Protein AF-X1UAI9-F1 (afdb_monomer_lite)

Organism: NCBI:txid412755

Structure (mmCIF, N/CA/C/O backbone):
data_AF-X1UAI9-F1
#
_entry.id   AF-X1UAI9-F1
#
loop_
_atom_site.group_PDB
_atom_site.id
_atom_site.type_symbol
_atom_site.label_atom_id
_atom_site.label_alt_id
_atom_site.label_comp_id
_atom_site.label_asym_id
_atom_site.label_entity_id
_atom_site.label_seq_id
_atom_site.pdbx_PDB_ins_code
_atom_site.Cartn_x
_atom_site.Cartn_y
_atom_site.Cartn_z
_atom_site.occupancy
_atom_site.B_iso_or_equiv
_atom_site.auth_seq_id
_atom_site.auth_comp_id
_atom_site.auth_asym_id
_atom_site.auth_atom_id
_atom_site.pdbx_PDB_model_num
ATOM 1 N N . TRP A 1 1 ? 20.466 6.760 -3.349 1.00 50.47 1 TRP A N 1
ATOM 2 C CA . TRP A 1 1 ? 19.445 7.624 -2.729 1.00 50.47 1 TRP A CA 1
ATOM 3 C C . TRP A 1 1 ? 18.090 6.981 -2.938 1.00 50.47 1 TRP A C 1
ATOM 5 O O . TRP A 1 1 ? 17.811 6.539 -4.044 1.00 50.47 1 TRP A O 1
ATOM 15 N N . TRP A 1 2 ? 17.301 6.840 -1.876 1.00 77.19 2 TRP A N 1
ATOM 16 C CA . TRP A 1 2 ? 15.959 6.266 -1.953 1.00 77.19 2 TRP A CA 1
ATOM 17 C C . TRP A 1 2 ? 15.004 7.382 -2.360 1.00 77.19 2 TRP A C 1
ATOM 19 O O . TRP A 1 2 ? 14.853 8.343 -1.607 1.00 77.19 2 TRP A O 1
ATOM 29 N N . PHE A 1 3 ? 14.395 7.290 -3.542 1.00 92.31 3 PHE A N 1
ATOM 30 C CA . PHE A 1 3 ? 13.409 8.279 -3.956 1.00 92.31 3 PHE A CA 1
ATOM 31 C C . PHE A 1 3 ? 12.016 7.797 -3.566 1.00 92.31 3 PHE A C 1
ATOM 33 O O . PHE A 1 3 ? 11.543 6.752 -4.025 1.00 92.31 3 PHE A O 1
ATOM 40 N N . LEU A 1 4 ? 11.392 8.549 -2.661 1.00 93.75 4 LEU A N 1
ATOM 41 C CA . LEU A 1 4 ? 10.142 8.180 -2.014 1.00 93.75 4 LEU A CA 1
ATOM 42 C C . LEU A 1 4 ? 9.053 9.204 -2.344 1.00 93.75 4 LEU A C 1
ATOM 44 O O . LEU A 1 4 ? 9.313 10.404 -2.373 1.00 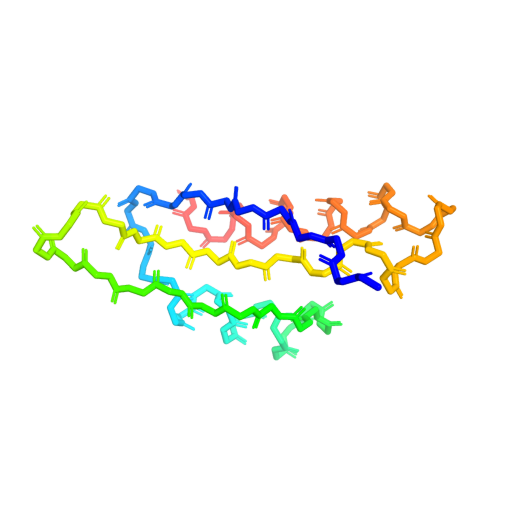93.75 4 LEU A O 1
ATOM 48 N N . LEU A 1 5 ? 7.829 8.723 -2.541 1.00 95.12 5 LEU A N 1
ATOM 49 C CA . LEU A 1 5 ? 6.611 9.532 -2.574 1.00 95.12 5 LEU A CA 1
ATOM 50 C C . LEU A 1 5 ? 5.807 9.231 -1.309 1.00 95.12 5 LEU A C 1
ATOM 52 O O . LEU A 1 5 ? 5.688 8.064 -0.939 1.00 95.12 5 LEU A O 1
ATOM 56 N N . PHE A 1 6 ? 5.241 10.251 -0.666 1.00 95.56 6 PHE A N 1
ATOM 57 C CA . PHE A 1 6 ? 4.292 10.069 0.431 1.00 95.56 6 PHE A CA 1
ATOM 58 C C . PHE A 1 6 ? 2.867 10.369 -0.040 1.00 95.56 6 PHE A C 1
ATOM 60 O O . PHE A 1 6 ? 2.636 11.394 -0.678 1.00 95.56 6 PHE A O 1
ATOM 67 N N . VAL A 1 7 ? 1.922 9.486 0.288 1.00 94.94 7 VAL A N 1
ATOM 68 C CA . VAL A 1 7 ? 0.494 9.640 -0.021 1.00 94.94 7 VAL A CA 1
ATOM 69 C C . VAL A 1 7 ? -0.287 9.656 1.287 1.00 94.94 7 VAL A C 1
ATOM 71 O O . VAL A 1 7 ? -0.211 8.699 2.054 1.00 94.94 7 VAL A O 1
ATOM 74 N N . ASN A 1 8 ? -1.023 10.741 1.537 1.00 94.06 8 ASN A N 1
ATOM 75 C CA . ASN A 1 8 ? -1.852 10.913 2.730 1.00 94.06 8 ASN A CA 1
ATOM 76 C C . ASN A 1 8 ? -3.270 10.365 2.475 1.00 94.06 8 ASN A C 1
ATOM 78 O O . ASN A 1 8 ? -3.865 10.629 1.429 1.00 94.06 8 ASN A O 1
ATOM 82 N N . LEU A 1 9 ? -3.794 9.604 3.428 1.00 93.50 9 LEU A N 1
ATOM 83 C CA . LEU A 1 9 ? -5.115 8.988 3.451 1.00 93.50 9 LEU A CA 1
ATOM 84 C C . LEU A 1 9 ? -5.989 9.731 4.466 1.00 93.50 9 LEU A C 1
ATOM 86 O O . LEU A 1 9 ? -5.554 10.047 5.570 1.00 93.50 9 LEU A O 1
ATOM 90 N N . LYS A 1 10 ? -7.250 9.993 4.115 1.00 86.19 10 LYS A N 1
ATOM 91 C CA . LYS A 1 10 ? -8.166 10.729 5.002 1.00 86.19 10 LYS A CA 1
ATOM 92 C C . LYS A 1 10 ? -8.874 9.820 6.004 1.00 86.19 10 LYS A C 1
ATOM 94 O O . LYS A 1 10 ? -8.693 9.979 7.203 1.00 86.19 10 LYS A O 1
ATOM 99 N N . SER A 1 11 ? -9.665 8.873 5.506 1.00 86.75 11 SER A N 1
ATOM 100 C CA . SER A 1 11 ? -10.611 8.099 6.329 1.00 86.75 11 SER A CA 1
ATOM 101 C C . SER A 1 11 ? -10.223 6.632 6.505 1.00 86.75 11 SER A C 1
ATOM 103 O O . SER A 1 11 ? -10.946 5.876 7.141 1.00 86.75 11 SER A O 1
ATOM 105 N N . ILE A 1 12 ? -9.098 6.219 5.921 1.00 93.12 12 ILE A N 1
ATOM 106 C CA . ILE A 1 12 ? -8.640 4.830 5.919 1.00 93.12 12 ILE A CA 1
ATOM 107 C C . ILE A 1 12 ? -7.368 4.764 6.745 1.00 93.12 12 ILE A C 1
ATOM 109 O O . ILE A 1 12 ? -6.437 5.532 6.494 1.00 93.12 12 ILE A O 1
ATOM 113 N N . LYS A 1 13 ? -7.317 3.843 7.705 1.00 94.44 13 LYS A N 1
ATOM 114 C CA . LYS A 1 13 ? -6.114 3.577 8.487 1.00 94.44 13 LYS A CA 1
ATOM 115 C C . LYS A 1 13 ? -4.992 3.095 7.563 1.00 94.44 13 LYS A C 1
ATOM 117 O O . LYS A 1 13 ? -5.178 2.156 6.786 1.00 94.44 13 LYS A O 1
ATOM 122 N N . ALA A 1 14 ? -3.837 3.752 7.607 1.00 96.81 14 ALA A N 1
ATOM 123 C CA . ALA A 1 14 ? -2.759 3.480 6.668 1.00 96.81 14 ALA A CA 1
ATOM 124 C C . ALA A 1 14 ? -2.197 2.058 6.770 1.00 96.81 14 ALA A C 1
ATOM 126 O O . ALA A 1 14 ? -1.850 1.485 5.736 1.00 96.81 14 ALA A O 1
ATOM 127 N N . THR A 1 15 ? -2.133 1.470 7.969 1.00 96.94 15 THR A N 1
ATOM 128 C CA . THR A 1 15 ? -1.736 0.065 8.144 1.00 96.94 15 THR A CA 1
ATOM 129 C C . THR A 1 15 ? -2.692 -0.875 7.433 1.00 96.94 15 THR A C 1
ATOM 131 O O . THR A 1 15 ? -2.244 -1.785 6.744 1.00 96.94 15 THR A O 1
ATOM 134 N N . ASP A 1 16 ? -3.995 -0.626 7.540 1.00 96.62 16 ASP A N 1
ATOM 135 C CA . ASP A 1 16 ? -5.022 -1.506 6.983 1.00 96.62 16 ASP A CA 1
ATOM 136 C C . ASP A 1 16 ? -5.026 -1.408 5.454 1.00 96.62 16 ASP A C 1
ATOM 138 O O . ASP A 1 16 ? -5.093 -2.421 4.754 1.00 96.62 16 ASP A O 1
ATOM 142 N N . PHE A 1 17 ? -4.851 -0.192 4.925 1.00 97.25 17 PHE A N 1
ATOM 143 C CA . PHE A 1 17 ? -4.705 0.024 3.489 1.00 97.25 17 PHE A CA 1
ATOM 144 C C . PHE A 1 17 ? -3.427 -0.621 2.934 1.00 97.25 17 PHE A C 1
ATOM 146 O O . PHE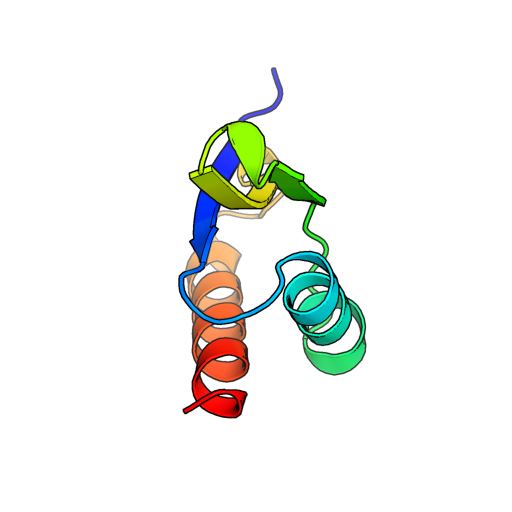 A 1 17 ? -3.458 -1.259 1.880 1.00 97.25 17 PHE A O 1
ATOM 153 N N . ALA A 1 18 ? -2.300 -0.495 3.643 1.00 97.44 18 ALA A N 1
ATOM 154 C CA . ALA A 1 18 ? -1.048 -1.151 3.269 1.00 97.44 18 ALA A CA 1
ATOM 155 C C . ALA A 1 18 ? -1.183 -2.684 3.270 1.00 97.44 18 ALA A C 1
ATOM 157 O O . ALA A 1 18 ? -0.695 -3.347 2.352 1.00 97.44 18 ALA A O 1
ATOM 158 N N . ASP A 1 19 ? -1.901 -3.241 4.244 1.00 97.62 19 ASP A N 1
ATOM 159 C CA . ASP A 1 19 ? -2.205 -4.667 4.330 1.00 97.62 19 ASP A CA 1
ATOM 160 C C . ASP A 1 19 ? -3.056 -5.152 3.148 1.00 97.62 19 ASP A C 1
ATOM 162 O O . ASP A 1 19 ? -2.746 -6.190 2.552 1.00 97.62 19 ASP A O 1
ATOM 166 N N . LEU A 1 20 ? -4.093 -4.396 2.761 1.00 97.44 20 LEU A N 1
ATOM 167 C CA . LEU A 1 20 ? -4.903 -4.692 1.574 1.00 97.44 20 LEU A CA 1
ATOM 168 C C . LEU A 1 20 ? -4.043 -4.684 0.303 1.00 97.44 20 LEU A C 1
ATOM 170 O O . LEU A 1 20 ? -4.091 -5.633 -0.492 1.00 97.44 20 LEU A O 1
ATOM 174 N N . LEU A 1 21 ? -3.239 -3.630 0.120 1.00 97.25 21 LEU A N 1
ATOM 175 C CA . LEU A 1 21 ? -2.339 -3.483 -1.024 1.00 97.25 21 LEU A CA 1
ATOM 176 C C . LEU A 1 21 ? -1.382 -4.673 -1.137 1.00 97.25 21 LEU A C 1
ATOM 178 O O . LEU A 1 21 ? -1.207 -5.225 -2.228 1.00 97.25 21 LEU A O 1
ATOM 182 N N . LEU A 1 22 ? -0.814 -5.121 -0.018 1.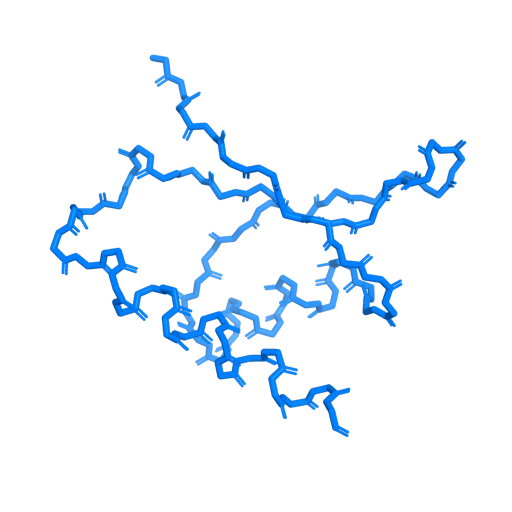00 97.69 22 LEU A N 1
ATOM 183 C CA . LEU A 1 22 ? 0.110 -6.247 0.000 1.00 97.69 22 LEU A CA 1
ATOM 184 C C . LEU A 1 22 ? -0.602 -7.573 -0.296 1.00 97.69 22 LEU A C 1
ATOM 186 O O . LEU A 1 22 ? -0.183 -8.323 -1.182 1.00 97.69 22 LEU A O 1
ATOM 190 N N . LYS A 1 23 ? -1.691 -7.868 0.423 1.00 97.62 23 LYS A N 1
ATOM 191 C CA . LYS A 1 23 ? -2.373 -9.170 0.368 1.00 97.62 23 LYS A CA 1
ATOM 192 C C . LYS A 1 23 ? -3.062 -9.394 -0.977 1.00 97.62 23 LYS A C 1
ATOM 194 O O . LYS A 1 23 ? -2.848 -10.445 -1.596 1.00 97.62 23 LYS A O 1
ATOM 199 N N . LYS A 1 24 ? -3.830 -8.407 -1.450 1.00 98.00 24 LYS A N 1
ATOM 200 C CA . LYS A 1 24 ? -4.694 -8.522 -2.637 1.00 98.00 24 LYS A CA 1
ATOM 201 C C . LYS A 1 24 ? -4.034 -8.006 -3.915 1.00 98.00 24 LYS A C 1
ATOM 203 O O . LYS A 1 24 ? -4.111 -8.668 -4.945 1.00 98.00 24 LYS A O 1
ATOM 208 N N . TYR A 1 25 ? -3.333 -6.874 -3.846 1.00 97.06 25 TYR A N 1
ATOM 209 C CA . TYR A 1 25 ? -2.777 -6.196 -5.028 1.00 97.06 25 TYR A CA 1
ATOM 210 C C . TYR A 1 25 ? -1.282 -6.445 -5.264 1.00 97.06 25 TYR A C 1
ATOM 212 O O . TYR A 1 25 ? -0.738 -5.998 -6.281 1.00 97.06 25 TYR A O 1
ATOM 220 N N . LYS A 1 26 ? -0.624 -7.179 -4.355 1.00 96.25 26 LYS A N 1
ATOM 221 C CA . LYS A 1 26 ? 0.816 -7.487 -4.388 1.00 96.25 26 LYS A CA 1
ATOM 222 C C . LYS A 1 26 ? 1.676 -6.222 -4.493 1.00 96.25 26 LYS A C 1
ATOM 224 O O . LYS A 1 26 ? 2.643 -6.171 -5.251 1.00 96.25 26 LYS A O 1
ATOM 229 N N . ILE A 1 27 ? 1.286 -5.184 -3.754 1.00 96.31 27 ILE A N 1
ATOM 230 C CA . ILE A 1 27 ? 1.982 -3.901 -3.663 1.00 96.31 27 ILE A CA 1
ATOM 231 C C . ILE A 1 27 ? 2.532 -3.737 -2.247 1.00 96.31 27 ILE A C 1
ATOM 233 O O . ILE A 1 27 ? 1.777 -3.702 -1.283 1.00 96.31 27 ILE A O 1
ATOM 237 N N . GLY A 1 28 ? 3.856 -3.621 -2.135 1.00 95.06 28 GLY A N 1
ATOM 238 C CA . GLY A 1 28 ? 4.527 -3.274 -0.885 1.00 95.06 28 GLY A CA 1
ATOM 239 C C . GLY A 1 28 ? 4.657 -1.760 -0.735 1.00 95.06 28 GLY A C 1
ATOM 240 O O . GLY A 1 28 ? 5.190 -1.091 -1.621 1.00 95.06 28 GLY A O 1
ATOM 241 N N . VAL A 1 29 ? 4.192 -1.230 0.392 1.00 96.38 29 VAL A N 1
ATOM 242 C CA . VAL A 1 29 ? 4.334 0.177 0.799 1.00 96.38 29 VAL A CA 1
ATOM 243 C C . VAL A 1 29 ? 4.709 0.248 2.274 1.00 96.38 29 VAL A C 1
ATOM 245 O O . VAL A 1 29 ? 4.544 -0.726 3.005 1.00 96.38 29 VAL A O 1
ATOM 248 N N . ILE A 1 30 ? 5.220 1.396 2.717 1.00 96.12 30 ILE A N 1
ATOM 249 C CA . ILE A 1 30 ? 5.576 1.614 4.124 1.00 96.12 30 ILE A CA 1
ATOM 250 C C . ILE A 1 30 ? 4.487 2.491 4.754 1.00 96.12 30 ILE A C 1
ATOM 252 O O . ILE A 1 30 ? 4.471 3.690 4.457 1.00 96.12 30 ILE A O 1
ATOM 256 N N . PRO A 1 31 ? 3.572 1.946 5.576 1.00 97.31 31 PRO A N 1
ATOM 257 C CA . PRO A 1 31 ? 2.575 2.755 6.267 1.00 97.31 31 PRO A CA 1
ATOM 258 C C . PRO A 1 31 ? 3.240 3.666 7.306 1.00 97.31 31 PRO A C 1
ATOM 260 O O . PRO A 1 31 ? 4.243 3.309 7.924 1.00 97.31 31 PRO A O 1
ATOM 263 N N . ILE A 1 32 ? 2.686 4.862 7.480 1.00 96.94 32 ILE A N 1
ATOM 264 C CA . ILE A 1 32 ? 3.097 5.857 8.467 1.00 96.94 32 ILE A CA 1
ATOM 265 C C . ILE A 1 32 ? 1.840 6.453 9.083 1.00 96.94 32 ILE A C 1
ATOM 267 O O . ILE A 1 32 ? 1.079 7.164 8.424 1.00 96.94 32 ILE A O 1
ATOM 271 N N . GLU A 1 33 ? 1.682 6.209 10.376 1.00 95.81 33 GLU A N 1
ATOM 272 C CA . GLU A 1 33 ? 0.623 6.781 11.194 1.00 95.81 33 GLU A CA 1
ATOM 273 C C . GLU A 1 33 ? 1.263 7.583 12.317 1.00 95.81 33 GLU A C 1
ATOM 275 O O . GLU A 1 33 ? 2.016 7.055 13.135 1.00 95.81 33 GLU A O 1
ATOM 280 N N . LYS A 1 34 ? 0.980 8.882 12.335 1.00 94.38 34 LYS A N 1
ATOM 281 C CA . LYS A 1 34 ? 1.348 9.786 13.416 1.00 94.38 34 LYS A CA 1
ATOM 282 C C . LYS A 1 34 ? 0.161 10.708 13.704 1.00 94.38 34 LYS A C 1
ATOM 284 O O . LYS A 1 34 ? 0.135 11.845 13.225 1.00 94.38 34 LYS A O 1
ATOM 289 N N . PRO A 1 35 ? -0.837 10.235 14.469 1.00 86.94 35 PRO A N 1
ATOM 290 C CA . PRO A 1 35 ? -2.070 10.985 14.707 1.00 86.94 35 PRO A CA 1
ATOM 291 C C . PRO A 1 35 ? -1.816 12.351 15.362 1.00 86.94 35 PRO A C 1
ATOM 293 O O . PRO A 1 35 ? -2.465 13.326 15.002 1.00 86.94 35 PRO A O 1
ATOM 296 N N . HIS A 1 36 ? -0.811 12.458 16.238 1.00 92.50 36 HIS A N 1
ATOM 297 C CA . HIS A 1 36 ? -0.414 13.725 16.870 1.00 92.50 36 HIS A CA 1
ATOM 298 C C . HIS A 1 36 ? 0.210 14.745 15.902 1.00 92.50 36 HIS A C 1
ATOM 300 O O . HIS A 1 36 ? 0.226 15.934 16.200 1.00 92.50 36 HIS A O 1
ATOM 306 N N . GLU A 1 37 ? 0.708 14.294 14.748 1.00 92.19 37 GLU A N 1
ATOM 307 C CA . GLU A 1 37 ? 1.279 15.141 13.691 1.00 92.19 37 GLU A CA 1
ATOM 308 C C . GLU A 1 37 ? 0.298 15.318 12.509 1.00 92.19 37 GLU A C 1
ATOM 310 O O . GLU A 1 37 ? 0.653 15.922 11.501 1.00 92.19 37 GLU A O 1
ATOM 315 N N . GLY A 1 38 ? -0.928 14.775 12.595 1.00 88.75 38 GLY A N 1
ATOM 316 C CA . GLY A 1 38 ? -1.909 14.814 11.502 1.00 88.75 38 GLY A CA 1
ATOM 317 C C . GLY A 1 38 ? -1.516 13.982 10.272 1.00 88.75 38 GLY A C 1
ATOM 318 O O . GLY A 1 38 ? -1.975 14.257 9.162 1.00 88.75 38 GLY A O 1
ATOM 319 N N . ILE A 1 39 ? -0.647 12.980 10.444 1.00 93.75 39 ILE A N 1
ATOM 320 C CA . ILE A 1 39 ? -0.144 12.135 9.353 1.00 93.75 39 ILE A CA 1
ATOM 321 C C . ILE A 1 39 ? -0.817 10.764 9.415 1.00 93.75 39 ILE A C 1
ATOM 323 O O . ILE A 1 39 ? -0.699 10.053 10.412 1.00 93.75 39 ILE A O 1
ATOM 327 N N . ASN A 1 40 ? -1.456 10.365 8.318 1.00 96.31 40 ASN A N 1
ATOM 328 C CA . ASN A 1 40 ? -2.019 9.032 8.133 1.00 96.31 40 ASN A CA 1
ATOM 329 C C . ASN A 1 40 ? -1.852 8.628 6.667 1.00 96.31 40 ASN A C 1
ATOM 331 O O . ASN A 1 40 ? -2.618 9.052 5.819 1.00 96.31 40 ASN A O 1
ATOM 335 N N . GLY A 1 41 ? -0.824 7.866 6.314 1.00 96.81 41 GLY A N 1
ATOM 336 C CA . GLY A 1 41 ? -0.562 7.571 4.908 1.00 96.81 41 GLY A CA 1
ATOM 337 C C . GLY A 1 41 ? 0.537 6.550 4.701 1.00 96.81 41 GLY A C 1
ATOM 338 O O . GLY A 1 41 ? 0.919 5.839 5.621 1.00 96.81 41 GLY A O 1
ATOM 339 N N . PHE A 1 42 ? 1.084 6.467 3.495 1.00 97.19 42 PHE A N 1
ATOM 340 C CA . PHE A 1 42 ? 2.140 5.503 3.192 1.00 97.19 42 PHE A CA 1
ATOM 341 C C . PHE A 1 42 ? 3.194 6.065 2.240 1.00 97.19 42 PHE A C 1
ATOM 343 O O . PHE A 1 42 ? 2.936 6.975 1.448 1.00 97.19 42 PHE A O 1
ATOM 350 N N . ARG A 1 43 ? 4.409 5.512 2.319 1.00 97.00 43 ARG A N 1
ATOM 351 C CA . ARG A 1 43 ? 5.508 5.800 1.393 1.00 97.00 43 ARG A CA 1
ATOM 352 C C . ARG A 1 43 ? 5.604 4.745 0.303 1.00 97.00 43 ARG A C 1
ATOM 354 O O . ARG A 1 43 ? 5.549 3.546 0.577 1.00 97.00 43 ARG A O 1
ATOM 361 N N . ILE A 1 44 ? 5.841 5.215 -0.915 1.00 96.38 44 ILE A N 1
ATOM 362 C CA . ILE A 1 44 ? 6.163 4.405 -2.088 1.00 96.38 44 ILE A CA 1
ATOM 363 C C . ILE A 1 44 ? 7.617 4.677 -2.462 1.00 96.38 44 ILE A C 1
ATOM 365 O O . ILE A 1 44 ? 7.981 5.825 -2.719 1.00 96.38 44 ILE A O 1
ATOM 369 N N . ALA A 1 45 ? 8.436 3.631 -2.546 1.00 95.62 45 ALA A N 1
ATOM 370 C CA . ALA A 1 45 ? 9.776 3.724 -3.116 1.00 95.62 45 ALA A CA 1
ATOM 371 C C . ALA A 1 45 ? 9.702 3.660 -4.646 1.00 95.62 45 ALA A C 1
ATOM 373 O O . ALA A 1 45 ? 9.957 2.623 -5.245 1.00 95.62 45 ALA A O 1
ATOM 374 N N . TYR A 1 46 ? 9.326 4.759 -5.303 1.00 93.50 46 TYR A N 1
ATOM 375 C CA . TYR A 1 46 ? 9.119 4.738 -6.755 1.00 93.50 46 TYR A CA 1
ATOM 376 C C . TYR A 1 46 ? 10.413 4.472 -7.536 1.00 93.50 46 TYR A C 1
ATOM 378 O O . TYR A 1 46 ? 10.354 3.959 -8.648 1.00 93.50 46 TYR A O 1
ATOM 386 N N . SER A 1 47 ? 11.582 4.736 -6.939 1.00 93.94 47 SER A N 1
ATOM 387 C CA . SER A 1 47 ? 12.878 4.383 -7.531 1.00 93.94 47 SER A CA 1
ATOM 388 C C . SER A 1 47 ? 13.096 2.880 -7.733 1.00 93.94 47 SER A C 1
ATOM 390 O O . SER A 1 47 ? 14.011 2.516 -8.463 1.00 93.94 47 SER A O 1
ATOM 392 N N . SER A 1 48 ? 12.316 2.004 -7.089 1.00 92.88 48 SER A N 1
ATOM 393 C CA . SER A 1 48 ? 12.403 0.550 -7.295 1.00 92.88 48 SER A CA 1
ATOM 394 C C . SER A 1 48 ? 11.385 0.011 -8.306 1.00 92.88 48 SER A C 1
ATOM 396 O O . SER A 1 48 ? 11.317 -1.199 -8.522 1.00 92.88 48 SER A O 1
ATOM 398 N N . ILE A 1 49 ? 10.591 0.884 -8.932 1.00 93.69 49 ILE A N 1
ATOM 399 C CA . ILE A 1 49 ? 9.546 0.507 -9.883 1.00 93.69 49 ILE A CA 1
ATOM 400 C C . ILE A 1 49 ? 10.039 0.809 -11.300 1.00 93.69 49 ILE A C 1
ATOM 402 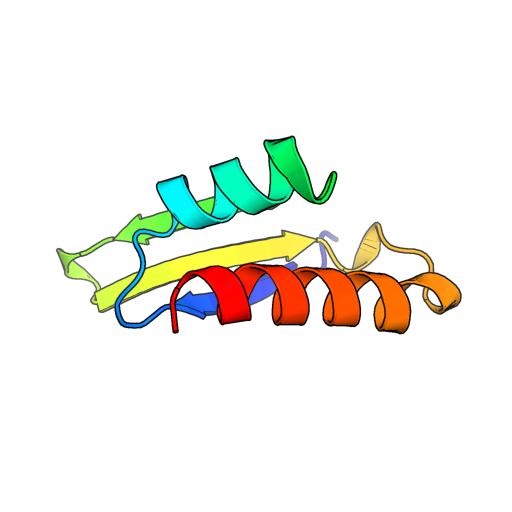O O . ILE A 1 49 ? 10.437 1.932 -11.602 1.00 93.69 49 ILE A O 1
ATOM 406 N N . ASP A 1 50 ? 9.980 -0.183 -12.193 1.00 95.81 50 ASP A N 1
ATOM 407 C CA . ASP A 1 50 ? 10.205 0.043 -13.626 1.00 95.81 50 ASP A CA 1
ATOM 408 C C . ASP A 1 50 ? 9.219 1.103 -14.138 1.00 95.81 50 ASP A C 1
ATOM 410 O O . ASP A 1 50 ? 8.008 0.971 -13.942 1.00 95.81 50 ASP A O 1
ATOM 414 N N . ILE A 1 51 ? 9.724 2.134 -14.819 1.00 95.81 51 ILE A N 1
ATOM 415 C C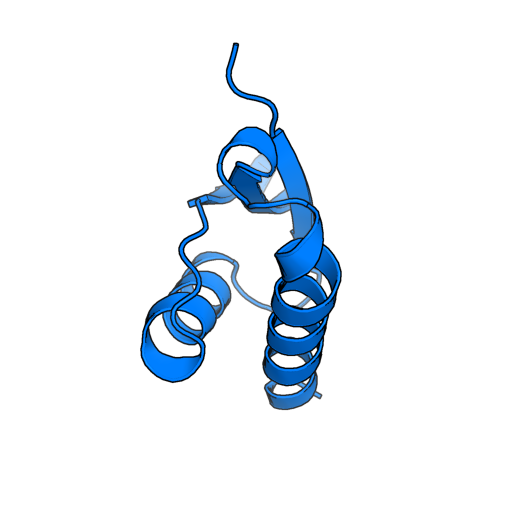A . ILE A 1 51 ? 8.920 3.264 -15.304 1.00 95.81 51 ILE A CA 1
ATOM 416 C C . ILE A 1 51 ? 7.706 2.820 -16.135 1.00 95.81 51 ILE A C 1
ATOM 418 O O . ILE A 1 51 ? 6.629 3.402 -16.023 1.00 95.81 51 ILE A O 1
ATOM 422 N N . ARG A 1 52 ? 7.835 1.731 -16.901 1.00 97.94 52 ARG A N 1
ATOM 423 C CA . ARG A 1 52 ? 6.761 1.175 -17.740 1.00 97.94 52 ARG A CA 1
ATOM 424 C C . ARG A 1 52 ? 5.648 0.532 -16.912 1.00 97.94 52 ARG A C 1
ATOM 426 O O . ARG A 1 52 ? 4.531 0.390 -17.398 1.00 97.94 52 ARG A O 1
ATOM 433 N N . LYS A 1 53 ? 5.937 0.151 -15.665 1.00 96.31 53 LYS A N 1
ATOM 434 C CA . LYS A 1 53 ? 4.986 -0.456 -14.722 1.00 96.31 53 LYS A CA 1
ATOM 435 C C . LYS A 1 53 ? 4.315 0.564 -13.804 1.00 96.31 53 LYS A C 1
ATOM 437 O O . LYS A 1 53 ? 3.330 0.218 -13.157 1.00 96.31 53 LYS A O 1
ATOM 442 N N . ILE A 1 54 ? 4.783 1.814 -13.763 1.00 95.38 54 ILE A N 1
ATOM 443 C CA . ILE A 1 54 ? 4.173 2.872 -12.941 1.00 95.38 54 ILE A CA 1
ATOM 444 C C . ILE A 1 54 ? 2.668 3.046 -13.234 1.00 95.38 54 ILE A C 1
ATOM 446 O O . ILE A 1 54 ? 1.900 3.101 -12.271 1.00 95.38 54 ILE A O 1
ATOM 45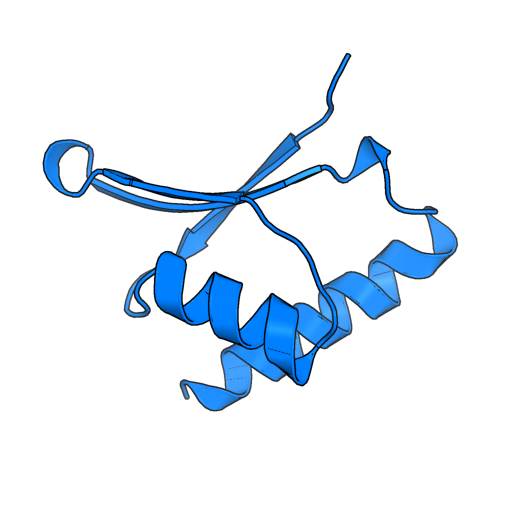0 N N . PRO A 1 55 ? 2.187 3.069 -14.496 1.00 97.19 55 PRO A N 1
ATOM 451 C CA . PRO A 1 55 ? 0.751 3.198 -14.765 1.00 97.19 55 PRO A CA 1
ATOM 452 C C . PRO A 1 55 ? -0.081 2.049 -14.177 1.00 97.19 55 PRO A C 1
ATOM 454 O O . PRO A 1 55 ? -1.141 2.275 -13.593 1.00 97.19 55 PRO A O 1
ATOM 457 N N . GLU A 1 56 ? 0.416 0.816 -14.287 1.00 97.12 56 GLU A N 1
ATOM 458 C CA . GLU A 1 56 ? -0.238 -0.388 -13.763 1.00 97.12 56 GLU A CA 1
ATOM 459 C C . GLU A 1 56 ? -0.207 -0.423 -12.227 1.00 97.12 56 GLU A C 1
ATOM 461 O O . GLU A 1 56 ? -1.216 -0.734 -11.592 1.00 97.12 56 GLU A O 1
ATOM 466 N N . PHE A 1 57 ? 0.901 0.006 -11.619 1.00 96.62 57 PHE A N 1
ATOM 467 C CA . PHE A 1 57 ? 1.022 0.212 -10.176 1.00 96.62 57 PHE A CA 1
ATOM 468 C C . PHE A 1 57 ? -0.005 1.228 -9.650 1.00 96.62 57 PHE A C 1
ATOM 470 O O . PHE A 1 57 ? -0.748 0.938 -8.712 1.00 96.62 57 PHE A O 1
ATOM 477 N N . VAL A 1 58 ? -0.111 2.399 -10.289 1.00 96.25 58 VAL A N 1
ATOM 478 C CA . VAL A 1 58 ? -1.090 3.436 -9.918 1.00 96.25 58 VAL A CA 1
ATOM 479 C C . VAL A 1 58 ? -2.524 2.944 -10.132 1.00 96.25 58 VAL A C 1
ATOM 481 O O . VAL A 1 58 ? -3.388 3.204 -9.295 1.00 96.25 58 VAL A O 1
ATOM 484 N N . SER A 1 59 ? -2.795 2.202 -11.211 1.00 97.69 59 SER A N 1
ATOM 485 C CA . SER A 1 59 ? -4.113 1.602 -11.461 1.00 97.69 59 SER A CA 1
ATOM 486 C C . SER A 1 59 ? -4.527 0.645 -10.340 1.00 97.69 59 SER A C 1
ATOM 488 O O . SER A 1 59 ? -5.660 0.714 -9.865 1.00 97.69 59 SER A O 1
ATOM 490 N N . ARG A 1 60 ? -3.610 -0.205 -9.861 1.00 97.25 60 ARG A N 1
ATOM 491 C CA . ARG A 1 60 ? -3.861 -1.102 -8.724 1.00 97.25 60 ARG A CA 1
ATOM 492 C C . ARG A 1 60 ? -4.153 -0.342 -7.429 1.00 97.25 60 ARG A C 1
ATOM 494 O O . ARG A 1 60 ? -5.098 -0.711 -6.741 1.00 97.25 60 ARG A O 1
ATOM 501 N N . ILE A 1 61 ? -3.426 0.742 -7.136 1.00 96.12 61 ILE A N 1
ATOM 502 C CA . ILE A 1 61 ? -3.734 1.607 -5.981 1.00 96.12 61 ILE A CA 1
ATOM 503 C C . ILE A 1 61 ? -5.144 2.193 -6.104 1.00 96.12 61 ILE A C 1
ATOM 505 O O . ILE A 1 61 ? -5.913 2.122 -5.152 1.00 96.12 61 ILE A O 1
ATOM 509 N N . LYS A 1 62 ? -5.515 2.719 -7.278 1.00 95.75 62 LYS A N 1
ATOM 510 C CA . LYS A 1 62 ? -6.863 3.265 -7.507 1.00 95.75 62 LYS A CA 1
ATOM 511 C C . LYS A 1 62 ? -7.956 2.214 -7.307 1.00 95.75 62 LYS A C 1
ATOM 513 O O . LYS A 1 62 ? -8.965 2.514 -6.685 1.00 95.75 62 LYS A O 1
ATOM 518 N N . LYS A 1 63 ? -7.742 0.984 -7.788 1.00 97.31 63 LYS A N 1
ATOM 519 C CA . LYS A 1 63 ? -8.674 -0.131 -7.555 1.00 97.31 63 LYS A CA 1
ATOM 520 C C . LYS A 1 63 ? -8.817 -0.451 -6.066 1.00 97.31 63 LYS A C 1
ATOM 522 O O . LYS A 1 63 ? -9.936 -0.652 -5.625 1.00 97.31 63 LYS A O 1
ATOM 527 N N . ALA A 1 64 ? -7.714 -0.462 -5.316 1.00 96.12 64 ALA A N 1
ATOM 528 C CA . ALA A 1 64 ? -7.745 -0.697 -3.874 1.00 96.12 64 ALA A CA 1
ATOM 529 C C . ALA A 1 64 ? -8.493 0.413 -3.118 1.00 96.12 64 ALA A C 1
ATOM 531 O O . ALA A 1 64 ? -9.205 0.125 -2.164 1.00 96.12 64 ALA A O 1
ATOM 532 N N . MET A 1 65 ? -8.358 1.677 -3.544 1.00 93.81 65 MET A N 1
ATOM 533 C CA . MET A 1 65 ? -9.111 2.791 -2.950 1.00 93.81 65 MET A CA 1
ATOM 534 C C . MET A 1 65 ? -10.622 2.633 -3.138 1.00 93.81 65 MET A C 1
ATOM 536 O O . MET A 1 65 ? -11.361 2.882 -2.196 1.00 93.81 65 MET A O 1
ATOM 540 N N . GLY A 1 66 ? -11.067 2.178 -4.313 1.00 94.00 66 GLY A N 1
ATOM 541 C CA . GLY A 1 66 ? -12.490 1.961 -4.601 1.00 94.00 66 GLY A CA 1
ATOM 542 C C . GLY A 1 66 ? -13.142 0.820 -3.809 1.00 94.00 66 GLY A C 1
ATOM 543 O O . GLY A 1 66 ? -14.336 0.607 -3.950 1.00 94.00 66 GLY A O 1
ATOM 544 N N . GLU A 1 67 ? -12.393 0.069 -2.991 1.00 92.44 67 GLU A N 1
ATOM 545 C CA . GLU A 1 67 ? -12.975 -0.888 -2.032 1.00 92.44 67 GLU A CA 1
ATOM 546 C C . GLU A 1 67 ? -13.391 -0.238 -0.703 1.00 92.44 67 GLU A C 1
ATOM 548 O O . GLU A 1 67 ? -14.005 -0.897 0.133 1.00 92.44 67 GLU A O 1
ATOM 553 N N . TYR A 1 68 ? -13.032 1.031 -0.495 1.00 84.00 68 TYR A N 1
ATOM 554 C CA . TYR A 1 68 ? -13.382 1.823 0.687 1.00 84.00 68 TYR A CA 1
ATOM 555 C C . TYR A 1 68 ? -14.391 2.947 0.378 1.00 84.00 68 TYR A C 1
ATOM 557 O O . TYR A 1 68 ? -14.698 3.734 1.276 1.00 84.00 68 TYR A O 1
ATOM 565 N N . GLU A 1 69 ? -14.864 3.041 -0.870 1.00 65.50 69 GLU A N 1
ATOM 566 C CA . GLU A 1 69 ? -15.996 3.882 -1.302 1.00 65.50 69 GLU A CA 1
ATOM 567 C C . GLU A 1 69 ? -17.307 3.091 -1.218 1.00 65.50 69 GLU A C 1
ATOM 569 O O . GLU A 1 69 ? -18.316 3.694 -0.789 1.00 65.50 69 GLU A O 1
#

Sequence (69 aa):
WWFLLFVNLKSIKATDFADLLLKKYKIGVIPIEKPHEGINGFRIAYSSIDIRKIPEFVSRIKKAMGEYE

InterPro domains:
  IPR015422 Pyridoxal phosphate-dependent transferase, small domain [G3DSA:3.90.1150.10] (2-68)
  IPR015424 Pyridoxal phosphate-dependent transferase [SSF53383] (3-68)

pLDDT: mean 93.7, std 7.24, range [50.47, 98.0]

Radius of gyration: 12.01 Å; chains: 1; bounding box: 35×24×35 Å

Foldseek 3Di:
DQDKDKDADDPDAAVVLQVCCCPPVVDHWAFDDDVVVVGGTTMDRCVVPDPVCVVVSVVSSVVSVVVVD

Secondary structure (DSSP, 8-state):
----EEEE-SSS-HHHHHHHHHHTT----EEEEEGGGTEEEEEE-GGGS-GGGHHHHHHHHHHHHTT--